Protein AF-A0A6G1WY46-F1 (afdb_monomer)

Nearest PDB structures (foldseek):
  2ejt-assembly1_A  TM=1.000E+00  e=8.262E-02  Pyrococcus horikoshii

Sequence (56 aa):
MTKRNVELNGLASLVEVRNEDANVLLWENRGRFNYVDLDPFGSPAPFVDAACAALA

Solvent-accessible surface area (backbone atoms only — not comparable to full-atom values): 3618 Å² total; per-residue (Å²): 108,72,68,58,55,35,53,78,70,69,38,63,90,81,54,89,86,84,92,70,59,66,52,60,56,24,58,75,36,54,49,68,31,92,74,84,90,87,87,56,94,74,75,52,73,92,40,49,68,29,49,59,48,12,40,92

Radius of gyration: 12.76 Å; Cα contacts (8 Å, |Δi|>4): 45; chains: 1; bounding box: 24×25×28 Å

Foldseek 3Di:
DVVVVCVVVVNVVPDDDDDDDLLVVLQVQFQPDQDDDADDDPDSVVRVVSVVRNHD

Structure (mmCIF, N/CA/C/O backbone):
data_AF-A0A6G1WY46-F1
#
_entry.id   AF-A0A6G1WY46-F1
#
loop_
_atom_site.group_PDB
_atom_site.id
_atom_site.type_symbol
_atom_site.label_atom_id
_atom_site.label_alt_id
_atom_site.label_comp_id
_atom_site.label_asym_id
_atom_site.label_entity_id
_atom_site.label_seq_id
_atom_site.pdbx_PDB_ins_code
_atom_site.Cartn_x
_atom_site.Cartn_y
_atom_site.Cartn_z
_atom_site.occupancy
_atom_site.B_iso_or_equiv
_atom_site.auth_seq_id
_atom_site.auth_comp_id
_atom_site.auth_asym_id
_atom_site.auth_atom_id
_atom_site.pdbx_PDB_model_num
ATOM 1 N N . MET A 1 1 ? -1.225 11.018 12.829 1.00 88.56 1 MET A N 1
ATOM 2 C CA . MET A 1 1 ? -2.507 11.539 12.304 1.00 88.56 1 MET A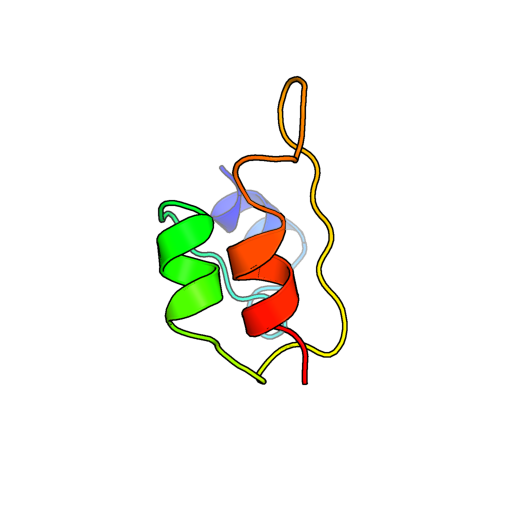 CA 1
ATOM 3 C C . MET A 1 1 ? -3.407 10.413 11.803 1.00 88.56 1 MET A C 1
ATOM 5 O O . MET A 1 1 ? -4.481 10.251 12.355 1.00 88.56 1 MET A O 1
ATOM 9 N N . THR A 1 2 ? -2.962 9.574 10.860 1.00 95.75 2 THR A N 1
ATOM 10 C CA . THR A 1 2 ? -3.782 8.489 10.276 1.00 95.75 2 THR A CA 1
ATOM 11 C C . THR A 1 2 ? -4.397 7.543 11.313 1.00 95.75 2 THR A C 1
ATOM 13 O O . THR A 1 2 ? -5.610 7.366 11.316 1.00 95.75 2 THR A O 1
ATOM 16 N N . LYS A 1 3 ? -3.604 7.026 12.268 1.00 96.94 3 LYS A N 1
ATOM 17 C CA . LYS A 1 3 ? -4.120 6.176 13.365 1.00 96.94 3 LYS A CA 1
ATOM 18 C C . LYS A 1 3 ? -5.236 6.855 14.169 1.00 96.94 3 LYS A C 1
ATOM 20 O O . LYS A 1 3 ? -6.264 6.247 14.432 1.00 96.94 3 LYS A O 1
ATOM 25 N N . ARG A 1 4 ? -5.081 8.149 14.472 1.00 97.38 4 ARG A N 1
ATOM 26 C CA . ARG A 1 4 ? -6.086 8.926 15.207 1.00 97.38 4 ARG A CA 1
ATOM 27 C C . ARG A 1 4 ? -7.399 9.051 14.431 1.00 97.38 4 ARG A C 1
ATOM 29 O O . ARG A 1 4 ? -8.462 8.953 15.029 1.00 97.38 4 ARG A O 1
ATOM 36 N N . ASN A 1 5 ? -7.336 9.246 13.116 1.00 98.12 5 ASN A N 1
ATOM 37 C CA . ASN A 1 5 ? -8.540 9.311 12.285 1.00 98.12 5 ASN A CA 1
ATOM 38 C C . ASN A 1 5 ? -9.277 7.965 12.267 1.00 98.12 5 ASN A C 1
ATOM 40 O O . ASN A 1 5 ? -10.501 7.947 12.356 1.00 98.12 5 ASN A O 1
ATOM 44 N N . VAL A 1 6 ? -8.544 6.848 12.213 1.00 98.19 6 VAL A N 1
ATOM 45 C CA . VAL A 1 6 ? -9.122 5.496 12.306 1.00 98.19 6 VAL A CA 1
ATOM 46 C C . VAL A 1 6 ? -9.835 5.294 13.648 1.00 98.19 6 VAL A C 1
ATOM 48 O O . VAL A 1 6 ? -10.975 4.834 13.666 1.00 98.19 6 VAL A O 1
ATOM 51 N N . GLU A 1 7 ? -9.211 5.695 14.760 1.00 96.94 7 GLU A N 1
ATOM 52 C CA . GLU A 1 7 ? -9.815 5.627 16.100 1.00 96.94 7 GLU A CA 1
ATOM 53 C C . GLU A 1 7 ? -11.083 6.478 16.219 1.00 96.94 7 GLU A C 1
ATOM 55 O O . GLU A 1 7 ? -12.097 5.997 16.715 1.00 96.94 7 GLU A O 1
ATOM 60 N N . LEU A 1 8 ? -11.043 7.731 15.750 1.00 97.94 8 LEU A N 1
ATOM 61 C CA . LEU A 1 8 ? -12.180 8.657 15.824 1.00 97.94 8 LEU A CA 1
ATOM 62 C C . LEU A 1 8 ? -13.410 8.145 15.065 1.00 97.94 8 LEU A C 1
ATOM 64 O O . LEU A 1 8 ? -14.529 8.479 15.437 1.00 97.94 8 LEU A O 1
ATOM 68 N N . ASN A 1 9 ? -13.199 7.326 14.033 1.00 98.00 9 ASN A N 1
ATOM 69 C CA . ASN A 1 9 ? -14.269 6.698 13.261 1.00 98.00 9 ASN A CA 1
ATOM 70 C C . ASN A 1 9 ? -14.598 5.268 13.729 1.00 98.00 9 ASN A C 1
ATOM 72 O O . ASN A 1 9 ? -15.442 4.614 13.125 1.00 98.00 9 ASN A O 1
ATOM 76 N N . GLY A 1 10 ? -13.948 4.759 14.784 1.00 97.69 10 GLY A N 1
ATOM 77 C CA . GLY A 1 10 ? -14.220 3.425 15.331 1.00 97.69 10 GLY A CA 1
ATOM 78 C C . GLY A 1 10 ? -13.799 2.259 14.427 1.00 97.69 10 GLY A C 1
ATOM 79 O O . GLY A 1 10 ? -14.339 1.165 14.557 1.00 97.69 10 GLY A O 1
ATOM 80 N N . LEU A 1 11 ? -12.841 2.463 13.516 1.00 98.06 11 LEU A N 1
ATOM 81 C CA . LEU A 1 11 ? -12.458 1.482 12.485 1.00 98.06 11 LEU A CA 1
ATOM 82 C C . LEU A 1 11 ? -11.242 0.615 12.857 1.00 98.06 11 LEU A C 1
ATOM 84 O O . LEU A 1 11 ? -10.718 -0.119 12.021 1.00 98.06 11 LEU A O 1
ATOM 88 N N . ALA A 1 12 ? -10.775 0.683 14.104 1.00 96.31 12 ALA A N 1
ATOM 89 C CA . ALA A 1 12 ? -9.515 0.066 14.527 1.00 96.31 12 ALA A CA 1
ATOM 90 C C . ALA A 1 12 ? -9.475 -1.471 14.402 1.00 96.31 12 ALA A C 1
ATOM 92 O O . ALA A 1 12 ? -8.392 -2.041 14.340 1.00 96.31 12 ALA A O 1
ATOM 93 N N . SER A 1 13 ? -10.628 -2.148 14.355 1.00 97.06 13 SER A N 1
ATOM 94 C CA . SER A 1 13 ? -10.708 -3.603 14.147 1.00 97.06 13 SER A CA 1
ATOM 95 C C . SER A 1 13 ? -10.652 -4.029 12.677 1.00 97.06 13 SER A C 1
ATOM 97 O O . SER A 1 13 ? -10.465 -5.211 12.403 1.00 97.06 13 SER A O 1
ATOM 99 N N . LEU A 1 14 ? -10.834 -3.092 11.741 1.00 97.50 14 LEU A N 1
ATOM 100 C CA . LEU A 1 14 ? -10.925 -3.363 10.303 1.00 97.50 14 LEU A CA 1
ATOM 101 C C . LEU A 1 14 ? -9.731 -2.812 9.513 1.00 97.50 14 LEU A C 1
ATOM 103 O O . LEU A 1 14 ? -9.513 -3.227 8.379 1.00 97.50 14 LEU A O 1
ATOM 107 N N . VAL A 1 15 ? -8.978 -1.868 10.086 1.00 97.44 15 VAL A N 1
ATOM 108 C CA . VAL A 1 15 ? -7.911 -1.139 9.390 1.00 97.44 15 VAL A CA 1
ATOM 109 C C . VAL A 1 15 ? -6.575 -1.328 10.102 1.00 97.44 15 VAL A C 1
ATOM 111 O O . VAL A 1 15 ? -6.427 -0.978 11.272 1.00 97.44 15 VAL A O 1
ATOM 114 N N . GLU A 1 16 ? -5.571 -1.800 9.364 1.00 97.00 16 GLU A N 1
ATOM 115 C CA . GLU A 1 16 ? -4.168 -1.769 9.784 1.00 97.00 16 GLU A CA 1
ATOM 116 C C . GLU A 1 16 ? -3.494 -0.498 9.242 1.00 97.00 16 GLU A C 1
ATOM 118 O O . GLU A 1 16 ? -3.640 -0.154 8.072 1.00 97.00 16 GLU A O 1
ATOM 123 N N . VAL A 1 17 ? -2.741 0.214 10.089 1.00 97.31 17 VAL A N 1
ATOM 124 C CA . VAL A 1 17 ? -2.001 1.423 9.690 1.00 97.31 17 VAL A CA 1
ATOM 125 C C . VAL A 1 17 ? -0.504 1.196 9.859 1.00 97.31 17 VAL A C 1
ATOM 127 O O . VAL A 1 17 ? -0.025 1.008 10.982 1.00 97.31 17 VAL A O 1
ATOM 130 N N . ARG A 1 18 ? 0.237 1.3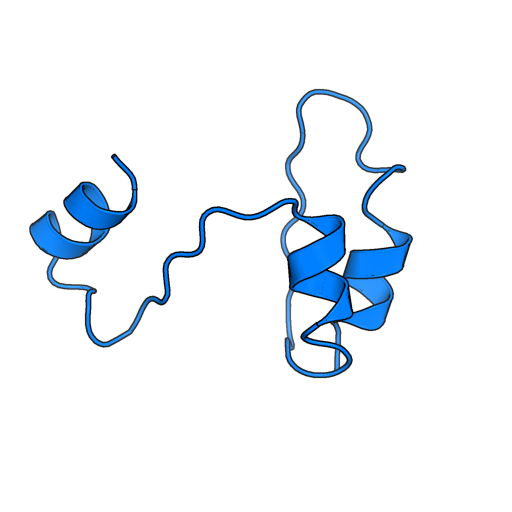12 8.755 1.00 97.12 18 ARG A N 1
ATOM 131 C CA . ARG A 1 18 ? 1.700 1.194 8.692 1.00 97.12 18 ARG A CA 1
ATOM 132 C C . ARG A 1 18 ? 2.349 2.550 8.414 1.00 97.12 18 ARG A C 1
ATOM 134 O O . ARG A 1 18 ? 1.743 3.416 7.789 1.00 97.12 18 ARG A O 1
ATOM 141 N N . ASN A 1 19 ? 3.564 2.752 8.918 1.00 97.38 19 ASN A N 1
ATOM 142 C CA . ASN A 1 19 ? 4.383 3.933 8.634 1.00 97.38 19 ASN A CA 1
ATOM 143 C C . ASN A 1 19 ? 5.751 3.462 8.143 1.00 97.38 19 ASN A C 1
ATOM 145 O O . ASN A 1 19 ? 6.700 3.370 8.911 1.00 97.38 19 ASN A O 1
ATOM 149 N N . GLU A 1 20 ? 5.790 3.092 6.872 1.00 96.81 20 GLU A N 1
ATOM 150 C CA . GLU A 1 20 ? 6.922 2.457 6.202 1.00 96.81 20 GLU A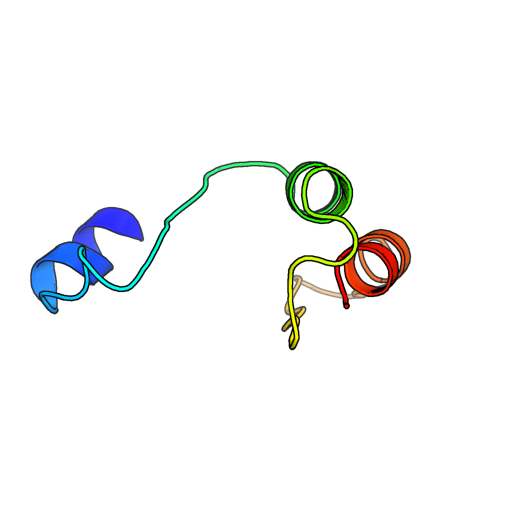 CA 1
ATOM 151 C C . GLU A 1 20 ? 7.036 3.029 4.785 1.00 96.81 20 GLU A C 1
ATOM 153 O O . GLU A 1 20 ? 6.091 3.642 4.279 1.00 96.81 20 GLU A O 1
ATOM 158 N N . ASP A 1 21 ? 8.188 2.829 4.148 1.00 98.25 21 ASP A N 1
ATOM 159 C CA . ASP A 1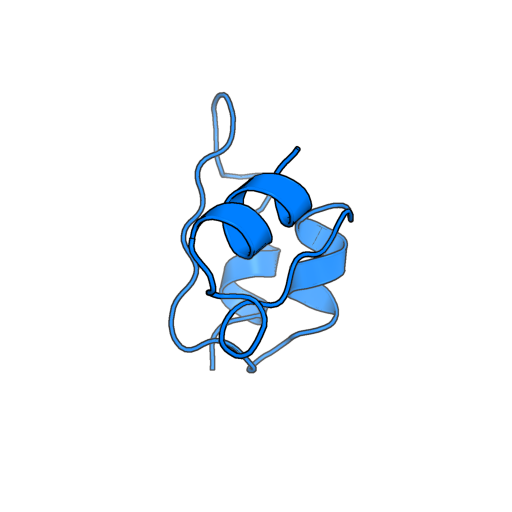 21 ? 8.323 3.081 2.716 1.00 98.25 21 ASP A CA 1
ATOM 160 C C . ASP A 1 21 ? 7.385 2.149 1.930 1.00 98.25 21 ASP A C 1
ATOM 162 O O . ASP A 1 21 ? 7.290 0.953 2.222 1.00 98.25 21 ASP A O 1
ATOM 166 N N . ALA A 1 22 ? 6.688 2.698 0.933 1.00 98.00 22 ALA A N 1
ATOM 167 C CA . ALA A 1 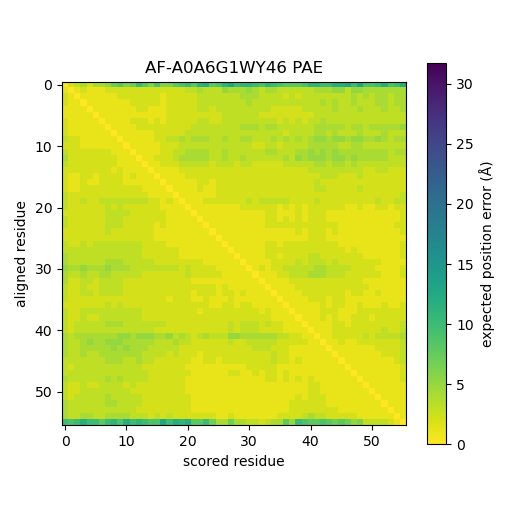22 ? 5.677 1.956 0.187 1.00 98.00 22 ALA A CA 1
ATOM 168 C C . ALA A 1 22 ? 6.264 0.740 -0.547 1.00 98.00 22 ALA A C 1
ATOM 170 O O . ALA A 1 22 ? 5.633 -0.315 -0.561 1.00 98.00 22 ALA A O 1
ATOM 171 N N . ASN A 1 23 ? 7.477 0.845 -1.105 1.00 98.38 23 ASN A N 1
ATOM 172 C CA . ASN A 1 23 ? 8.106 -0.283 -1.791 1.00 98.38 23 ASN A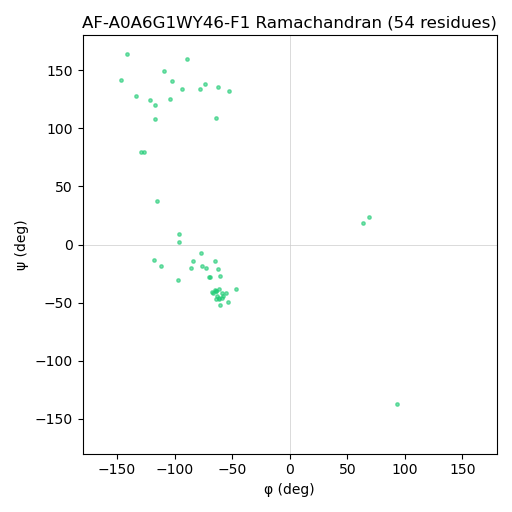 CA 1
ATOM 173 C C . ASN A 1 23 ? 8.436 -1.410 -0.812 1.00 98.38 23 ASN A C 1
ATOM 175 O O . ASN A 1 23 ? 8.195 -2.571 -1.130 1.00 98.38 23 ASN A O 1
ATOM 179 N N . VAL A 1 24 ? 8.946 -1.083 0.379 1.00 98.56 24 VAL A N 1
ATOM 180 C CA . VAL A 1 24 ? 9.239 -2.087 1.416 1.00 98.56 24 VAL A CA 1
ATOM 181 C C . VAL A 1 24 ? 7.959 -2.819 1.820 1.00 98.56 24 VAL A C 1
ATOM 183 O O . VAL A 1 24 ? 7.902 -4.043 1.726 1.00 98.56 24 VAL A O 1
ATOM 186 N N . LEU A 1 25 ? 6.907 -2.074 2.170 1.00 98.50 25 LEU A N 1
ATOM 187 C CA . LEU A 1 25 ? 5.632 -2.645 2.605 1.00 98.50 25 LEU A CA 1
ATOM 188 C C . LEU A 1 25 ? 5.015 -3.562 1.545 1.00 98.50 25 LEU A C 1
ATOM 190 O O . LEU A 1 25 ? 4.552 -4.660 1.860 1.00 98.50 25 LEU A O 1
ATOM 194 N N . LEU A 1 26 ? 4.996 -3.124 0.286 1.00 98.38 26 LEU A N 1
ATOM 195 C CA . LEU A 1 26 ? 4.413 -3.895 -0.810 1.00 98.38 26 LEU A CA 1
ATOM 196 C C . LEU A 1 26 ? 5.230 -5.168 -1.090 1.00 98.38 26 LEU A C 1
ATOM 198 O O . LEU A 1 26 ? 4.654 -6.246 -1.239 1.00 98.38 26 LEU A O 1
ATOM 202 N N . TRP A 1 27 ? 6.566 -5.090 -1.061 1.00 98.38 27 TRP A N 1
ATOM 203 C CA . TRP A 1 27 ? 7.431 -6.258 -1.252 1.00 98.38 27 TRP A CA 1
ATOM 204 C C . TRP A 1 27 ? 7.409 -7.263 -0.095 1.00 98.38 27 TRP A C 1
ATOM 206 O O . TRP A 1 27 ? 7.637 -8.449 -0.334 1.00 98.38 27 TRP A O 1
ATOM 216 N N . GLU A 1 28 ? 7.140 -6.833 1.135 1.00 98.25 28 GLU A N 1
ATOM 217 C CA . GLU A 1 28 ? 6.941 -7.736 2.278 1.00 98.25 28 GLU A CA 1
ATOM 218 C C . GLU A 1 28 ? 5.597 -8.478 2.212 1.00 98.25 28 GLU A C 1
ATOM 220 O O . GLU A 1 28 ? 5.433 -9.533 2.823 1.00 98.25 28 GLU A O 1
ATOM 225 N N . ASN A 1 29 ? 4.643 -7.960 1.435 1.00 98.06 29 ASN A N 1
ATOM 226 C CA . ASN A 1 29 ? 3.280 -8.475 1.317 1.00 98.06 29 ASN A CA 1
ATOM 227 C C . ASN A 1 29 ? 2.977 -9.004 -0.096 1.00 98.06 29 ASN A C 1
ATOM 229 O O . ASN A 1 29 ? 1.866 -8.842 -0.603 1.00 98.06 29 ASN A O 1
ATOM 233 N N . ARG A 1 30 ? 3.961 -9.650 -0.736 1.00 98.00 30 ARG A N 1
ATOM 234 C CA . ARG A 1 30 ? 3.801 -10.263 -2.066 1.00 98.00 30 ARG A CA 1
ATOM 235 C C . ARG A 1 30 ? 2.604 -11.213 -2.114 1.00 98.00 30 ARG A C 1
ATOM 237 O O . ARG A 1 30 ? 2.480 -12.078 -1.249 1.00 98.00 30 ARG A O 1
ATOM 244 N N . GLY A 1 31 ? 1.760 -11.078 -3.136 1.00 97.94 31 GLY A N 1
ATOM 245 C CA . GLY A 1 31 ? 0.588 -11.937 -3.332 1.00 97.94 31 GLY A CA 1
ATOM 246 C C . GLY A 1 31 ? -0.482 -11.841 -2.240 1.00 97.94 31 GLY A C 1
ATOM 247 O O . GLY A 1 31 ? -1.274 -12.770 -2.089 1.00 97.94 31 GLY A O 1
ATOM 248 N N . ARG A 1 32 ? -0.484 -10.779 -1.423 1.00 98.12 32 ARG A N 1
ATOM 249 C CA . ARG A 1 32 ? -1.395 -10.655 -0.273 1.00 98.12 32 ARG A CA 1
ATOM 250 C C . ARG A 1 32 ? -2.641 -9.834 -0.585 1.00 98.12 32 ARG A C 1
ATOM 252 O O . ARG A 1 32 ? -3.680 -10.063 0.033 1.00 98.12 32 ARG A O 1
ATOM 259 N N . PHE A 1 33 ? -2.550 -8.856 -1.480 1.00 98.31 33 PHE A N 1
ATOM 260 C CA . PHE A 1 33 ? -3.630 -7.900 -1.709 1.00 98.31 33 PHE A CA 1
ATOM 261 C C . PHE A 1 33 ? -4.409 -8.230 -2.979 1.00 98.31 33 PHE A C 1
ATOM 263 O O . PHE A 1 33 ? -3.837 -8.581 -3.999 1.00 98.31 33 PHE A O 1
ATOM 270 N N . ASN A 1 34 ? -5.731 -8.072 -2.955 1.00 98.38 34 ASN A N 1
ATOM 271 C CA . ASN A 1 34 ? -6.542 -8.186 -4.175 1.00 98.38 34 ASN A CA 1
ATOM 272 C C . ASN A 1 34 ? -6.621 -6.864 -4.948 1.00 98.38 34 ASN A C 1
ATOM 274 O O . ASN A 1 34 ? -6.950 -6.851 -6.130 1.00 98.38 34 ASN A O 1
ATOM 278 N N . TYR A 1 35 ? -6.353 -5.752 -4.266 1.00 98.19 35 TYR A N 1
ATOM 279 C CA . TYR A 1 35 ? -6.378 -4.417 -4.836 1.00 98.19 35 TYR A CA 1
ATOM 280 C C . TYR A 1 35 ? -5.309 -3.552 -4.172 1.00 98.19 35 TYR A C 1
ATOM 282 O O . TYR A 1 35 ? -5.105 -3.643 -2.960 1.00 98.19 35 TYR A O 1
ATOM 290 N N . VAL A 1 36 ? -4.653 -2.708 -4.966 1.00 98.00 36 VAL A N 1
ATOM 291 C CA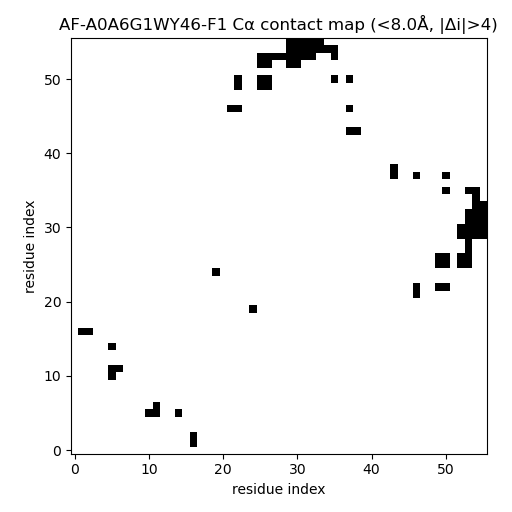 . VAL A 1 36 ? -3.668 -1.723 -4.510 1.00 98.00 36 VAL A CA 1
ATOM 292 C C . VAL A 1 36 ? -3.994 -0.394 -5.183 1.00 98.00 36 VAL A C 1
ATOM 294 O O . VAL A 1 36 ? -4.121 -0.341 -6.404 1.00 98.00 36 VAL A O 1
ATOM 297 N N . ASP A 1 37 ? -4.124 0.664 -4.384 1.00 98.06 37 ASP A N 1
ATOM 298 C CA . ASP A 1 37 ? -4.309 2.036 -4.861 1.00 98.06 37 ASP A CA 1
ATOM 299 C C . ASP A 1 37 ? -2.993 2.812 -4.714 1.00 98.06 37 ASP A C 1
ATOM 301 O O . ASP A 1 37 ? -2.406 2.836 -3.629 1.00 98.06 37 ASP A O 1
ATOM 305 N N . LEU A 1 38 ? -2.504 3.405 -5.804 1.00 97.12 38 LEU A N 1
ATOM 306 C CA . LEU A 1 38 ? -1.235 4.135 -5.845 1.00 97.12 38 LEU A CA 1
ATOM 307 C C . LEU A 1 38 ? -1.479 5.608 -6.184 1.00 97.12 38 LEU A C 1
ATOM 309 O O . LEU A 1 38 ? -1.712 5.942 -7.344 1.00 97.12 38 LEU A O 1
ATOM 313 N N . ASP A 1 39 ? -1.311 6.484 -5.190 1.00 97.50 39 ASP A N 1
ATOM 314 C CA . ASP A 1 39 ? -1.439 7.941 -5.341 1.00 97.50 39 ASP A CA 1
ATOM 315 C C . ASP A 1 39 ? -0.219 8.685 -4.759 1.00 97.50 39 ASP A C 1
ATOM 317 O O . ASP A 1 39 ? -0.234 9.151 -3.615 1.00 97.50 39 ASP A O 1
ATOM 321 N N . PRO A 1 40 ? 0.903 8.742 -5.496 1.00 97.44 40 PRO A N 1
ATOM 322 C CA . PRO A 1 40 ? 2.056 9.532 -5.102 1.00 97.44 40 PRO A CA 1
ATOM 323 C C . PRO A 1 40 ? 1.973 10.959 -5.649 1.00 97.44 40 PRO A C 1
ATOM 325 O O . PRO A 1 40 ? 1.359 11.237 -6.677 1.00 97.44 40 PRO A O 1
ATOM 328 N N . PHE A 1 41 ? 2.723 11.873 -5.035 1.00 97.69 41 PHE A N 1
ATOM 329 C CA . PHE A 1 41 ? 2.998 13.157 -5.673 1.00 97.69 41 PHE A CA 1
ATOM 330 C C . PHE A 1 41 ? 3.824 12.941 -6.953 1.00 97.69 41 PHE A C 1
ATOM 332 O O . PHE A 1 41 ? 5.012 12.624 -6.892 1.00 97.69 41 PHE A O 1
ATOM 339 N N . GLY A 1 42 ? 3.208 13.143 -8.119 1.00 97.00 42 GLY A N 1
ATOM 340 C CA . GLY A 1 42 ? 3.867 13.005 -9.418 1.00 97.00 42 GLY A CA 1
ATOM 341 C C . GLY A 1 42 ? 3.707 11.611 -10.028 1.00 97.00 42 GLY A C 1
ATOM 342 O O . GLY A 1 42 ? 2.609 11.069 -10.071 1.00 97.00 42 GLY A O 1
ATOM 343 N N . SER A 1 43 ? 4.785 11.057 -10.590 1.00 97.38 43 SER A N 1
ATOM 344 C CA . SER A 1 43 ? 4.712 9.777 -11.308 1.00 97.38 43 SER A CA 1
ATOM 345 C C . SER A 1 43 ? 4.652 8.584 -10.344 1.00 97.38 43 SER A C 1
ATOM 347 O O . SER A 1 43 ? 5.496 8.506 -9.449 1.00 97.38 43 SER A O 1
ATOM 349 N N . PRO A 1 44 ? 3.753 7.602 -10.563 1.00 97.94 44 PRO A N 1
ATOM 350 C CA . PRO A 1 44 ? 3.716 6.371 -9.779 1.00 97.94 44 PRO A CA 1
ATOM 351 C C . PRO A 1 44 ? 4.793 5.359 -10.167 1.00 97.94 44 PRO A C 1
ATOM 353 O O . PRO A 1 44 ? 4.960 4.364 -9.465 1.00 97.94 44 PRO A O 1
ATOM 356 N N . ALA A 1 45 ? 5.547 5.608 -11.244 1.00 98.38 45 ALA A N 1
ATOM 357 C CA . ALA A 1 45 ? 6.544 4.681 -11.778 1.00 98.38 45 ALA A CA 1
ATOM 358 C C . ALA A 1 45 ? 7.491 4.056 -10.726 1.00 98.38 45 ALA A C 1
ATOM 360 O O . ALA A 1 45 ? 7.744 2.858 -10.842 1.00 98.38 45 ALA A O 1
ATOM 361 N N . PRO A 1 46 ? 7.966 4.772 -9.681 1.00 98.25 46 PRO A N 1
ATOM 362 C CA . PRO A 1 46 ? 8.835 4.179 -8.658 1.00 98.25 46 PRO A CA 1
ATOM 363 C C . PRO A 1 46 ? 8.202 3.072 -7.799 1.00 98.25 46 PRO A C 1
ATOM 365 O O . PRO A 1 46 ? 8.939 2.391 -7.091 1.00 98.25 46 PRO A O 1
ATOM 368 N N . PHE A 1 47 ? 6.873 2.910 -7.822 1.00 98.50 47 PHE A N 1
ATOM 369 C CA . PHE A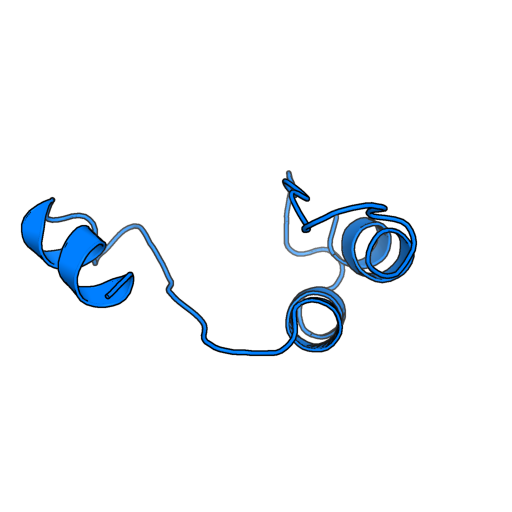 1 47 ? 6.130 1.985 -6.951 1.00 98.50 47 PHE A CA 1
ATOM 370 C C . PHE A 1 47 ? 5.376 0.888 -7.710 1.00 98.50 47 PHE A C 1
ATOM 372 O O . PHE A 1 47 ? 4.913 -0.073 -7.097 1.00 98.50 47 PHE A O 1
ATOM 379 N N . VAL A 1 48 ? 5.238 1.021 -9.036 1.00 98.50 48 VAL A N 1
ATOM 380 C CA . VAL A 1 48 ? 4.416 0.116 -9.860 1.00 98.50 48 VAL A CA 1
ATOM 381 C C . VAL A 1 48 ? 4.875 -1.336 -9.735 1.00 98.50 48 VAL A C 1
ATOM 383 O O . VAL A 1 48 ? 4.041 -2.215 -9.556 1.00 98.50 48 VAL A O 1
ATOM 386 N N . ASP A 1 49 ? 6.185 -1.591 -9.772 1.00 98.50 49 ASP A N 1
ATOM 387 C CA . ASP A 1 49 ? 6.722 -2.957 -9.703 1.00 98.50 49 ASP A CA 1
ATOM 388 C C . ASP A 1 49 ? 6.397 -3.638 -8.363 1.00 98.50 49 ASP A C 1
ATOM 390 O O . ASP A 1 49 ? 5.862 -4.748 -8.323 1.00 98.50 49 ASP A O 1
ATOM 394 N N . ALA A 1 50 ? 6.614 -2.930 -7.250 1.00 98.50 50 ALA A N 1
ATOM 395 C CA . ALA A 1 50 ? 6.287 -3.444 -5.925 1.00 98.50 50 ALA A CA 1
ATOM 396 C C . ALA A 1 50 ? 4.775 -3.668 -5.757 1.00 98.50 50 ALA A C 1
ATOM 398 O O . ALA A 1 50 ? 4.363 -4.683 -5.197 1.00 98.50 50 ALA A O 1
ATOM 399 N N . ALA A 1 51 ? 3.939 -2.763 -6.278 1.00 98.38 51 ALA A N 1
ATOM 400 C CA . ALA A 1 51 ? 2.487 -2.918 -6.240 1.00 98.38 51 ALA A CA 1
ATOM 401 C C . ALA A 1 51 ? 2.015 -4.140 -7.030 1.00 98.38 51 ALA A C 1
ATOM 403 O O . ALA A 1 51 ? 1.204 -4.910 -6.519 1.00 98.38 51 ALA A O 1
ATOM 404 N N . CYS A 1 52 ? 2.559 -4.363 -8.230 1.00 98.25 52 CYS A N 1
ATOM 405 C CA . CYS A 1 52 ? 2.272 -5.559 -9.017 1.00 98.25 52 CYS A CA 1
ATOM 406 C C . CYS A 1 52 ? 2.651 -6.835 -8.263 1.00 98.25 52 CYS A C 1
ATOM 408 O O . CYS A 1 52 ? 1.887 -7.794 -8.269 1.00 98.25 52 CYS A O 1
ATOM 410 N N . ALA A 1 53 ? 3.792 -6.847 -7.575 1.00 98.31 53 ALA A N 1
ATOM 411 C CA . ALA A 1 53 ? 4.205 -8.004 -6.795 1.00 98.31 53 ALA A CA 1
ATOM 412 C C . ALA A 1 53 ? 3.342 -8.264 -5.552 1.00 98.31 53 ALA A C 1
ATOM 414 O O . ALA A 1 53 ? 3.249 -9.405 -5.099 1.00 98.31 53 ALA A O 1
ATOM 415 N N . ALA A 1 54 ? 2.736 -7.222 -4.982 1.00 98.31 54 ALA A N 1
ATOM 416 C CA . ALA A 1 54 ? 1.864 -7.328 -3.816 1.00 98.31 54 ALA A CA 1
ATOM 417 C C . ALA A 1 54 ? 0.467 -7.881 -4.150 1.00 98.31 54 ALA A C 1
ATOM 419 O O . ALA A 1 54 ? -0.228 -8.360 -3.249 1.00 98.31 54 ALA A O 1
ATOM 420 N N . LEU A 1 55 ? 0.065 -7.836 -5.426 1.00 97.88 55 LEU A N 1
ATOM 421 C CA . LEU A 1 55 ? -1.213 -8.365 -5.898 1.00 97.88 55 LEU A CA 1
ATOM 422 C C . LEU A 1 55 ? -1.219 -9.904 -5.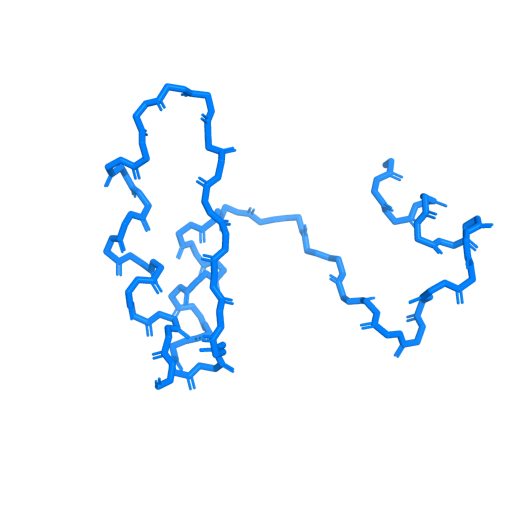937 1.00 97.88 55 LEU A C 1
ATOM 424 O O . LEU A 1 55 ? -0.225 -10.518 -6.324 1.00 97.88 55 LEU A O 1
ATOM 428 N N . ALA A 1 56 ? -2.337 -10.499 -5.508 1.00 89.81 56 ALA A N 1
ATOM 429 C CA . ALA A 1 56 ? -2.614 -11.941 -5.508 1.00 89.81 56 ALA A CA 1
ATOM 430 C C . ALA A 1 56 ? -3.094 -12.471 -6.868 1.00 89.81 56 ALA A C 1
ATOM 432 O O . ALA A 1 56 ? -3.832 -11.734 -7.563 1.00 89.81 56 ALA A O 1
#

Mean predicted aligned error: 2.28 Å

Secondary structure (DSSP, 8-state):
-HHHHHHHTT-TTT-----S-HHHHHHHTTT-BS------SS--HHHHHHHHHHB-

pLDDT: mean 97.52, std 1.72, range [88.56, 98.56]